Protein AF-A0A2P5VKG3-F1 (afdb_monomer)

Radius of gyration: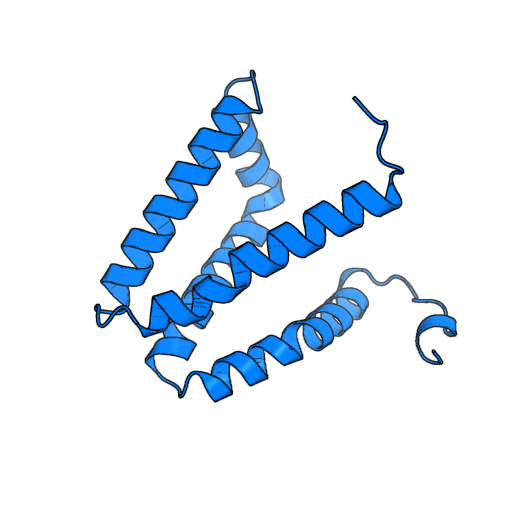 18.59 Å; Cα contacts (8 Å, |Δi|>4): 28; chains: 1; bounding box: 44×37×48 Å

pLDDT: mean 77.91, std 10.98, range [45.72, 91.19]

Mean predicted aligned error: 10.03 Å

Secondary structure (DSSP, 8-state):
-----HHHHHHHHHHHHHHHHTHHHHHHHH----HHHHHHHHHHHHHHHHHHHHHHH--S-HHHHHHHHHHHSHHHHHHHHHHHHHHHHHHHHS-HHHHHHHHHTHHHHHHHHHHHHH-----GGGS--

Sequence (129 aa):
MSQLNSHQRGLLMTIFGVLVLTPDALMLRLIEADLWTTLFWRSLFMTTSLFAINAWIEQRNPLYALRDLFKDGLFCALLFTGSNICFVISITHTMVANTLVILAAMPFMAAIMAIVLMRQNLPLRTWLT

Foldseek 3Di:
DDDDDPVRVVVVVVVVVVVVCVCVLVVLLVPPDDLVVCLVVVVVCVVVVVLVVCVVVPVDDSVVVVVVCVVPVPVVVVVVSVVSSVLSVCSVVHPSVVSVVVVVCVVVVVVVCCCVPVVPPPPPPVVPD

Solvent-accessible surface area (backbone atoms only — not comparable to full-atom values): 7583 Å² total; per-residue (Å²): 131,84,83,68,53,73,66,58,50,51,52,52,52,50,53,51,51,52,60,66,51,63,53,52,69,55,50,61,64,72,49,91,61,57,72,68,59,53,53,49,54,49,50,50,51,49,52,52,50,53,48,52,52,44,46,66,70,42,88,53,71,52,68,55,59,52,52,51,37,61,70,76,36,43,66,60,52,52,52,51,52,52,52,52,53,53,49,54,52,40,51,74,76,42,62,56,68,59,45,51,55,55,57,70,45,43,67,58,54,49,52,53,48,46,50,70,71,64,65,58,81,72,65,76,73,73,82,79,116

Structure (mmCIF, N/CA/C/O backbone):
data_AF-A0A2P5VKG3-F1
#
_entry.id   AF-A0A2P5VKG3-F1
#
loop_
_atom_site.group_PDB
_atom_site.id
_atom_site.type_symbol
_atom_site.label_atom_id
_atom_site.label_alt_id
_atom_site.label_comp_id
_atom_site.label_asym_id
_atom_site.label_entity_id
_atom_site.label_seq_id
_atom_site.pdbx_PDB_ins_code
_atom_site.Cartn_x
_atom_site.Cartn_y
_atom_site.Cartn_z
_atom_site.occupancy
_atom_site.B_iso_or_equiv
_atom_site.auth_seq_id
_atom_site.auth_comp_id
_atom_site.auth_asym_id
_atom_site.auth_atom_id
_atom_site.pdbx_PDB_model_num
ATOM 1 N N . MET A 1 1 ? -30.015 -18.856 5.430 1.00 45.72 1 MET A N 1
ATOM 2 C CA . MET A 1 1 ? -28.615 -18.428 5.215 1.00 45.72 1 MET A CA 1
ATOM 3 C C . MET A 1 1 ? -27.877 -18.618 6.530 1.00 45.72 1 MET A C 1
ATOM 5 O O . MET A 1 1 ? -28.220 -17.952 7.497 1.00 45.72 1 MET A O 1
ATOM 9 N N . SER A 1 2 ? -26.995 -19.617 6.613 1.00 47.88 2 SER A N 1
ATOM 10 C CA . SER A 1 2 ? -26.311 -20.019 7.851 1.00 47.88 2 SER A CA 1
ATOM 11 C C . SER A 1 2 ? -25.538 -18.846 8.453 1.00 47.88 2 SER A C 1
ATOM 13 O O . SER A 1 2 ? -24.679 -18.270 7.784 1.00 47.88 2 SER A O 1
ATOM 15 N N . GLN A 1 3 ? -25.845 -18.488 9.700 1.00 59.69 3 GLN A N 1
ATOM 16 C CA . GLN A 1 3 ? -25.111 -17.463 10.434 1.00 59.69 3 GLN A CA 1
ATOM 17 C C . GLN A 1 3 ? -23.682 -17.960 10.673 1.00 59.69 3 GLN A C 1
ATOM 19 O O . GLN A 1 3 ? -23.442 -18.791 11.543 1.00 59.69 3 GLN A O 1
ATOM 24 N N . LEU A 1 4 ? -22.741 -17.509 9.841 1.00 64.44 4 LEU A N 1
ATOM 25 C CA . LEU A 1 4 ? -21.324 -17.797 10.026 1.00 64.44 4 LEU A CA 1
ATOM 26 C C . LEU A 1 4 ? -20.875 -17.187 11.354 1.00 64.44 4 LEU A C 1
ATOM 28 O O . LEU A 1 4 ? -21.093 -15.999 11.601 1.00 64.44 4 LEU A O 1
ATOM 32 N N . ASN A 1 5 ? -20.233 -18.002 12.189 1.00 77.50 5 ASN A N 1
ATOM 33 C CA . ASN A 1 5 ? -19.632 -17.554 13.437 1.00 77.50 5 ASN A CA 1
ATOM 34 C C . ASN A 1 5 ? -18.600 -16.449 13.122 1.00 77.50 5 ASN A C 1
ATOM 36 O O . ASN A 1 5 ? -17.896 -16.537 12.111 1.00 77.50 5 ASN A O 1
ATOM 40 N N . SER A 1 6 ? -18.499 -15.402 13.947 1.00 79.50 6 SER A N 1
ATOM 41 C CA . SER A 1 6 ? -17.684 -14.204 13.660 1.00 79.50 6 SER A CA 1
ATOM 42 C C . SER A 1 6 ? -16.236 -14.542 13.277 1.00 79.50 6 SER A C 1
ATOM 44 O O . SER A 1 6 ? -15.658 -13.903 12.399 1.00 79.50 6 SER A O 1
ATOM 46 N N . HIS A 1 7 ? -15.684 -15.604 13.876 1.00 82.38 7 HIS A N 1
ATOM 47 C CA . HIS A 1 7 ? -14.354 -16.129 13.569 1.00 82.38 7 HIS A CA 1
ATOM 48 C C . HIS A 1 7 ? -14.240 -16.712 12.149 1.00 82.38 7 HIS A C 1
ATOM 50 O O . HIS A 1 7 ? -13.294 -16.406 11.430 1.00 82.38 7 HIS A O 1
ATOM 56 N N . GLN A 1 8 ? -15.227 -17.498 11.707 1.00 86.12 8 GLN A N 1
ATOM 57 C CA . GLN A 1 8 ? -15.244 -18.085 10.362 1.00 86.12 8 GLN A CA 1
ATOM 58 C C . GLN A 1 8 ? -15.391 -17.011 9.286 1.00 86.12 8 GLN A C 1
ATOM 60 O O . GLN A 1 8 ? -14.742 -17.094 8.248 1.00 86.12 8 GLN A O 1
ATOM 65 N N . ARG A 1 9 ? -16.206 -15.979 9.542 1.00 84.75 9 ARG A N 1
ATOM 66 C CA . ARG A 1 9 ? -16.368 -14.854 8.612 1.00 84.75 9 ARG A CA 1
ATOM 67 C C . ARG A 1 9 ? -15.074 -14.051 8.474 1.00 84.75 9 ARG A C 1
ATOM 69 O O . ARG A 1 9 ? -14.696 -13.722 7.354 1.00 84.75 9 ARG A O 1
ATOM 76 N N . GLY A 1 10 ? -14.387 -13.790 9.589 1.00 86.88 10 GLY A N 1
ATOM 77 C CA . GLY A 1 10 ? -13.071 -13.148 9.581 1.00 86.88 10 GLY A CA 1
ATOM 78 C C . GLY A 1 10 ? -12.037 -13.966 8.808 1.00 86.88 10 GLY A C 1
ATOM 79 O O . GLY A 1 10 ? -11.389 -13.435 7.912 1.00 86.88 10 GLY A O 1
ATOM 80 N N . LEU A 1 11 ? -11.959 -15.274 9.077 1.00 90.25 11 LEU A N 1
ATOM 81 C CA . LEU A 1 11 ? -11.048 -16.182 8.377 1.00 90.25 11 LEU A CA 1
ATOM 82 C C . LEU A 1 11 ? -11.293 -16.185 6.861 1.00 90.25 11 LEU A C 1
ATOM 84 O O . LEU A 1 11 ? -10.343 -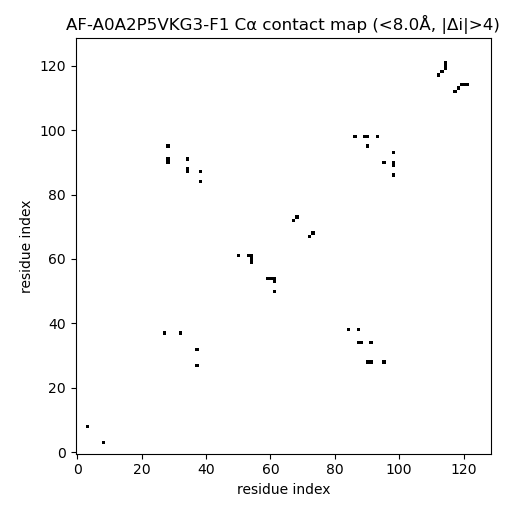16.096 6.084 1.00 90.25 11 LEU A O 1
ATOM 88 N N . LEU A 1 12 ? -12.559 -16.235 6.435 1.00 90.62 12 LEU A N 1
ATOM 89 C CA . LEU A 1 12 ? -12.918 -16.212 5.016 1.00 90.62 12 LEU A CA 1
ATOM 90 C C . LEU A 1 12 ? -12.494 -14.903 4.339 1.00 90.62 12 LEU A C 1
ATOM 92 O O . LEU A 1 12 ? -11.943 -14.934 3.241 1.00 90.62 12 LEU A O 1
ATOM 96 N N . MET A 1 13 ? -12.718 -13.765 5.004 1.00 87.62 13 MET A N 1
ATOM 97 C CA . MET A 1 13 ? -12.312 -12.448 4.503 1.00 87.62 13 MET A CA 1
ATOM 98 C C . MET A 1 13 ? -10.790 -12.348 4.355 1.00 87.62 13 MET A C 1
ATOM 100 O O . MET A 1 13 ? -10.312 -11.849 3.338 1.00 87.62 13 MET A O 1
ATOM 104 N N . THR A 1 14 ? -10.025 -12.857 5.325 1.00 89.38 14 THR A N 1
ATOM 105 C CA . THR A 1 14 ? -8.557 -12.850 5.264 1.00 89.38 14 THR A CA 1
ATOM 106 C C . THR A 1 14 ? -8.030 -13.752 4.154 1.00 89.38 14 THR A C 1
ATOM 108 O O . THR A 1 14 ? -7.205 -13.300 3.363 1.00 89.38 14 THR A O 1
ATOM 111 N N . ILE A 1 15 ? -8.515 -14.995 4.050 1.00 90.69 15 ILE A N 1
ATOM 112 C CA . ILE A 1 15 ? -8.083 -15.928 2.996 1.00 90.69 15 ILE A CA 1
ATOM 113 C C . ILE A 1 15 ? -8.376 -15.335 1.619 1.00 90.69 15 ILE A C 1
ATOM 115 O O . ILE A 1 15 ? -7.500 -15.318 0.757 1.00 90.69 15 ILE A O 1
ATOM 119 N N . PHE A 1 16 ? -9.586 -14.810 1.424 1.00 91.19 16 PHE A N 1
ATOM 120 C CA . PHE A 1 16 ? -9.970 -14.196 0.161 1.00 91.19 16 PHE A CA 1
ATOM 121 C C . PHE A 1 16 ? -9.099 -12.975 -0.163 1.00 91.19 16 PHE A C 1
ATOM 123 O O . PHE A 1 16 ? -8.590 -12.865 -1.275 1.00 91.19 16 PHE A O 1
ATOM 130 N N . GLY A 1 17 ? -8.859 -12.097 0.816 1.00 87.50 17 GLY A N 1
ATOM 131 C CA . GLY A 1 17 ? -7.993 -10.930 0.645 1.00 87.50 17 GLY A CA 1
ATOM 132 C C . GLY A 1 17 ? -6.560 -11.301 0.253 1.00 87.50 17 GLY A C 1
ATOM 133 O O . GLY A 1 17 ? -6.029 -10.754 -0.710 1.00 87.50 17 GLY A O 1
ATOM 134 N N . VAL A 1 18 ? -5.950 -12.271 0.940 1.00 87.50 18 VAL A N 1
ATOM 135 C CA . VAL A 1 18 ? -4.584 -12.740 0.635 1.00 87.50 18 VAL A CA 1
ATOM 136 C C . VAL A 1 18 ? -4.509 -13.373 -0.756 1.00 87.50 18 VAL A C 1
ATOM 138 O O . VAL A 1 18 ? -3.557 -13.129 -1.499 1.00 87.50 18 VAL A O 1
ATOM 141 N N . LEU A 1 19 ? -5.525 -14.144 -1.143 1.00 88.19 19 LEU A N 1
ATOM 142 C CA . LEU A 1 19 ? -5.574 -14.793 -2.451 1.00 88.19 19 LEU A CA 1
ATOM 143 C C . LEU A 1 19 ? -5.684 -13.772 -3.594 1.00 88.19 19 LEU A C 1
ATOM 145 O O . LEU A 1 19 ? -5.031 -13.938 -4.620 1.00 88.19 19 LEU A O 1
ATOM 149 N N . VAL A 1 20 ? -6.442 -12.689 -3.393 1.00 86.88 20 VAL A N 1
ATOM 150 C CA . VAL A 1 20 ? -6.550 -11.574 -4.351 1.00 86.88 20 VAL A CA 1
ATOM 151 C C . VAL A 1 20 ? -5.267 -10.739 -4.415 1.00 86.88 20 VAL A C 1
ATOM 153 O O . VAL A 1 20 ? -4.920 -10.252 -5.488 1.00 86.88 20 VAL A O 1
ATOM 156 N N . LEU A 1 21 ? -4.548 -10.585 -3.299 1.00 82.81 21 LEU A N 1
ATOM 157 C CA . LEU A 1 21 ? -3.280 -9.847 -3.262 1.00 82.81 21 LEU A CA 1
ATOM 158 C C . LEU A 1 21 ? -2.126 -10.621 -3.907 1.00 82.81 21 LEU A C 1
ATOM 160 O O . LEU A 1 21 ? -1.314 -10.025 -4.592 1.00 82.81 21 LEU A O 1
ATOM 164 N N . THR A 1 22 ? -2.067 -11.944 -3.753 1.00 84.00 22 THR A N 1
ATOM 165 C CA . THR A 1 22 ? -0.967 -12.789 -4.265 1.00 84.00 22 THR A CA 1
ATOM 166 C C . THR A 1 22 ? -0.547 -12.517 -5.726 1.00 84.00 22 THR A C 1
ATOM 168 O O . THR A 1 22 ? 0.656 -12.436 -5.987 1.00 84.00 22 THR A O 1
ATOM 171 N N . PRO A 1 23 ? -1.464 -12.375 -6.705 1.00 82.50 23 PRO A N 1
ATOM 172 C CA . PRO A 1 23 ? -1.071 -12.103 -8.085 1.00 82.50 23 PRO A CA 1
ATOM 173 C C . PRO A 1 23 ? -0.547 -10.680 -8.327 1.00 82.50 23 PRO A C 1
ATOM 175 O O . PRO A 1 23 ? -0.008 -10.440 -9.405 1.00 82.50 23 PRO A O 1
ATOM 178 N N . ASP A 1 24 ? -0.676 -9.732 -7.394 1.00 79.88 24 ASP A N 1
ATOM 179 C CA . ASP A 1 24 ? -0.417 -8.311 -7.660 1.00 79.88 24 ASP A CA 1
ATOM 180 C C . ASP A 1 24 ? 1.039 -8.039 -8.082 1.00 79.88 24 ASP A C 1
ATOM 182 O O . ASP A 1 24 ? 1.286 -7.461 -9.145 1.00 79.88 24 ASP A O 1
ATOM 186 N N . ALA A 1 25 ? 2.004 -8.524 -7.297 1.00 72.12 25 ALA A N 1
ATOM 187 C CA . ALA A 1 25 ? 3.426 -8.365 -7.576 1.00 72.12 25 ALA A CA 1
ATOM 188 C C . ALA A 1 25 ? 3.860 -9.189 -8.799 1.00 72.12 25 ALA A C 1
ATOM 190 O O . ALA A 1 25 ? 4.741 -8.777 -9.555 1.00 72.12 25 ALA A O 1
ATOM 191 N N . LEU A 1 26 ? 3.219 -10.343 -9.020 1.00 76.50 26 LEU A N 1
ATOM 192 C CA . LEU A 1 26 ? 3.485 -11.198 -10.175 1.00 76.50 26 LEU A CA 1
ATOM 193 C C . LEU A 1 26 ? 3.031 -10.529 -11.481 1.00 76.50 26 LEU A C 1
ATOM 195 O O . LEU A 1 26 ? 3.787 -10.520 -12.452 1.00 76.50 26 LEU A O 1
ATOM 199 N N . MET A 1 27 ? 1.830 -9.940 -11.505 1.00 75.62 27 MET A N 1
ATOM 200 C CA . MET A 1 27 ? 1.302 -9.244 -12.684 1.00 75.62 27 MET A CA 1
ATOM 201 C C . MET A 1 27 ? 2.132 -8.012 -13.038 1.00 75.62 27 MET A C 1
ATOM 203 O O . MET A 1 27 ? 2.414 -7.798 -14.213 1.00 75.62 27 MET A O 1
ATOM 207 N N . LEU A 1 28 ? 2.572 -7.240 -12.038 1.00 71.56 28 LEU A N 1
ATOM 208 C CA . LEU A 1 28 ? 3.444 -6.082 -12.262 1.00 71.56 28 LEU A CA 1
ATOM 209 C C . LEU A 1 28 ? 4.767 -6.453 -12.934 1.00 71.56 28 LEU A C 1
ATOM 211 O O . LEU A 1 28 ? 5.300 -5.659 -13.697 1.00 71.56 28 LEU A O 1
ATOM 215 N N . ARG A 1 29 ? 5.281 -7.657 -12.675 1.00 69.38 29 ARG A N 1
ATOM 216 C CA . ARG A 1 29 ? 6.484 -8.163 -13.339 1.00 69.38 29 ARG A CA 1
ATOM 217 C C . ARG A 1 29 ? 6.207 -8.649 -14.760 1.00 69.38 29 ARG A C 1
ATOM 219 O O . ARG A 1 29 ? 7.054 -8.497 -15.629 1.00 69.38 29 ARG A O 1
ATOM 226 N N . LEU A 1 30 ? 5.068 -9.308 -14.970 1.00 73.69 30 LEU A N 1
ATOM 227 C CA . LEU A 1 30 ? 4.720 -9.882 -16.271 1.00 73.69 30 LEU A CA 1
ATOM 228 C C . LEU A 1 30 ? 4.393 -8.796 -17.306 1.00 73.69 30 LEU A C 1
ATOM 230 O O . LEU A 1 30 ? 4.498 -9.024 -18.508 1.00 73.69 30 LEU A O 1
ATOM 234 N N . ILE A 1 31 ? 4.002 -7.615 -16.832 1.00 75.69 31 ILE A N 1
ATOM 235 C CA . ILE A 1 31 ? 3.855 -6.418 -17.647 1.00 75.69 31 ILE A CA 1
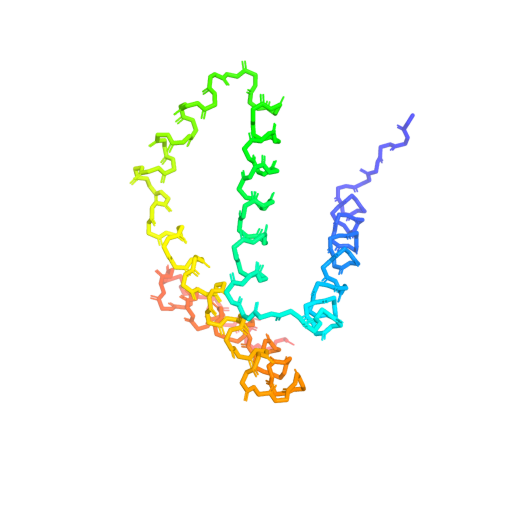ATOM 236 C C . ILE A 1 31 ? 5.254 -5.877 -17.976 1.00 75.69 31 ILE A C 1
ATOM 238 O O . ILE A 1 31 ? 5.890 -5.208 -17.169 1.00 75.69 31 ILE A O 1
ATOM 242 N N . GLU A 1 32 ? 5.716 -6.131 -19.199 1.00 63.88 32 GLU A N 1
ATOM 243 C CA . GLU A 1 32 ? 6.906 -5.496 -19.791 1.00 63.88 32 GLU A CA 1
ATOM 244 C C . GLU A 1 32 ? 6.608 -4.048 -20.242 1.00 63.88 32 GLU A C 1
ATOM 246 O O . GLU A 1 32 ? 6.956 -3.637 -21.348 1.00 63.88 32 GLU A O 1
ATOM 251 N N . ALA A 1 33 ? 5.899 -3.269 -19.421 1.00 66.44 33 ALA A N 1
ATOM 252 C CA . ALA A 1 33 ? 5.575 -1.873 -19.716 1.00 66.44 33 ALA A CA 1
ATOM 253 C C . ALA A 1 33 ? 6.453 -0.913 -18.909 1.00 66.44 33 ALA A C 1
ATOM 255 O O . ALA A 1 33 ? 6.918 -1.230 -17.813 1.00 66.44 33 ALA A O 1
ATOM 256 N N . ASP A 1 34 ? 6.652 0.286 -19.454 1.00 73.81 34 ASP A N 1
ATOM 257 C CA . ASP A 1 34 ? 7.464 1.325 -18.830 1.00 73.81 34 ASP A CA 1
ATOM 258 C C . ASP A 1 34 ? 6.944 1.692 -17.428 1.00 73.81 34 ASP A C 1
ATOM 260 O O . ASP A 1 34 ? 5.729 1.777 -17.202 1.00 73.81 34 ASP A O 1
ATOM 264 N N . LEU A 1 35 ? 7.870 1.945 -16.497 1.00 71.31 35 LEU A N 1
ATOM 265 C CA . LEU A 1 35 ? 7.607 2.222 -15.078 1.00 71.31 35 LEU A CA 1
ATOM 266 C C . LEU A 1 35 ? 6.478 3.247 -14.897 1.00 71.31 35 LEU A C 1
ATOM 268 O O . LEU A 1 35 ? 5.534 3.032 -14.130 1.00 71.31 35 LEU A O 1
ATOM 272 N N . TRP A 1 36 ? 6.565 4.352 -15.635 1.00 74.81 36 TRP A N 1
ATOM 273 C CA . TRP A 1 36 ? 5.629 5.466 -15.536 1.00 74.81 36 TRP A CA 1
ATOM 274 C C . TRP A 1 36 ? 4.240 5.108 -16.054 1.00 74.81 36 TRP A C 1
ATOM 276 O O . TRP A 1 36 ? 3.239 5.521 -15.467 1.00 74.81 36 TRP A O 1
ATOM 286 N N . THR A 1 37 ? 4.164 4.294 -17.110 1.00 80.75 37 THR A N 1
ATOM 287 C CA . THR A 1 37 ? 2.886 3.850 -17.681 1.00 80.75 37 THR A CA 1
ATOM 288 C C . THR A 1 37 ? 2.147 2.912 -16.732 1.00 80.75 37 THR A C 1
ATOM 290 O O . THR A 1 37 ? 0.956 3.104 -16.479 1.00 80.75 37 THR A O 1
ATOM 293 N N . THR A 1 38 ? 2.860 1.966 -16.120 1.00 79.94 38 THR A N 1
ATOM 294 C CA . THR A 1 38 ? 2.299 1.043 -15.128 1.00 79.94 38 THR A CA 1
ATOM 295 C C . THR A 1 38 ? 1.800 1.793 -13.895 1.00 79.94 38 THR A C 1
ATOM 297 O O . THR A 1 38 ? 0.695 1.537 -13.414 1.00 79.94 38 THR A O 1
ATOM 300 N N . LEU A 1 39 ? 2.577 2.762 -13.406 1.00 82.25 39 LEU A N 1
ATOM 301 C CA . LEU A 1 39 ? 2.227 3.547 -12.223 1.00 82.25 39 LEU A CA 1
ATOM 302 C C . LEU A 1 39 ? 1.024 4.466 -12.474 1.00 82.25 39 LEU A C 1
ATOM 304 O O . LEU A 1 39 ? 0.136 4.555 -11.621 1.00 82.25 39 LEU A O 1
ATOM 308 N N . PHE A 1 40 ? 0.955 5.088 -13.656 1.00 85.00 40 PHE A N 1
ATOM 309 C CA . PHE A 1 40 ? -0.179 5.909 -14.078 1.00 85.00 40 PHE A CA 1
ATOM 310 C C . PHE A 1 40 ? -1.472 5.093 -14.143 1.00 85.00 40 PHE A C 1
ATOM 312 O O . PHE A 1 40 ? -2.446 5.432 -13.469 1.00 85.00 40 PHE A O 1
ATOM 319 N N . TRP A 1 41 ? -1.472 3.984 -14.889 1.00 85.12 41 TRP A N 1
ATOM 320 C CA . TRP A 1 41 ? -2.661 3.144 -15.044 1.00 85.12 41 TRP A CA 1
ATOM 321 C C . TRP A 1 41 ? -3.095 2.512 -13.724 1.00 85.12 41 TRP A C 1
ATOM 323 O O . TRP A 1 41 ? -4.283 2.524 -13.401 1.00 85.12 41 TRP A O 1
ATOM 333 N N . ARG A 1 42 ? -2.150 2.023 -12.916 1.00 82.50 42 ARG A N 1
ATOM 334 C CA . ARG A 1 42 ? -2.455 1.432 -11.607 1.00 82.50 42 ARG A CA 1
ATOM 335 C C . ARG A 1 42 ? -3.080 2.455 -10.662 1.00 82.50 42 ARG A C 1
ATOM 337 O O . ARG A 1 42 ? -4.097 2.153 -10.043 1.00 82.50 42 ARG A O 1
ATOM 344 N N . SER A 1 43 ? -2.513 3.658 -10.581 1.00 85.50 43 SER A N 1
ATOM 345 C CA . SER A 1 43 ? -3.048 4.729 -9.731 1.00 85.50 43 SER A CA 1
ATOM 346 C C . SER A 1 43 ? -4.422 5.184 -10.219 1.00 85.50 43 SER A C 1
ATOM 348 O O . SER A 1 43 ? -5.337 5.331 -9.415 1.00 85.50 43 SER A O 1
ATOM 350 N N . LEU A 1 44 ? -4.609 5.313 -11.536 1.00 89.00 44 LEU A N 1
ATOM 351 C CA . LEU A 1 44 ? -5.891 5.688 -12.126 1.00 89.00 44 LEU A CA 1
ATOM 352 C C . LEU A 1 44 ? -6.984 4.656 -11.814 1.00 89.00 44 LEU A C 1
ATOM 354 O O . LEU A 1 44 ? -8.057 5.028 -11.333 1.00 89.00 44 LEU A O 1
ATOM 358 N N . PHE A 1 45 ? -6.720 3.364 -12.031 1.00 89.31 45 PHE A N 1
ATOM 359 C CA . PHE A 1 45 ? -7.682 2.303 -11.718 1.00 89.31 45 PHE A CA 1
ATOM 360 C C . PHE A 1 45 ? -7.954 2.192 -10.220 1.00 89.31 45 PHE A C 1
ATOM 362 O O . PHE A 1 45 ? -9.103 1.997 -9.822 1.00 89.31 45 PHE A O 1
ATOM 369 N N . MET A 1 46 ? -6.931 2.354 -9.380 1.00 87.38 46 MET A N 1
ATOM 370 C CA . MET A 1 46 ? -7.091 2.299 -7.931 1.00 87.38 46 MET A CA 1
ATOM 371 C C . MET A 1 46 ? -7.953 3.458 -7.428 1.00 87.38 46 MET A C 1
ATOM 373 O O . MET A 1 46 ? -8.925 3.215 -6.718 1.00 87.38 46 MET A O 1
ATOM 377 N N . THR A 1 47 ? -7.666 4.697 -7.842 1.00 87.56 47 THR A N 1
ATOM 378 C CA . THR A 1 47 ? -8.443 5.880 -7.443 1.00 87.56 47 THR A CA 1
ATOM 379 C C . THR A 1 47 ? -9.876 5.820 -7.960 1.00 87.56 47 THR A C 1
ATOM 381 O O . THR A 1 47 ? -10.803 6.068 -7.193 1.00 87.56 47 THR A O 1
ATOM 384 N N . THR A 1 48 ? -10.084 5.456 -9.228 1.00 90.00 48 THR A N 1
ATOM 385 C CA . THR A 1 48 ? -11.436 5.359 -9.809 1.00 90.00 48 THR A CA 1
ATOM 386 C C . THR A 1 48 ? -12.263 4.258 -9.152 1.00 90.00 48 THR A C 1
ATOM 388 O O . THR A 1 48 ? -13.416 4.500 -8.801 1.00 90.00 48 THR A O 1
ATOM 391 N N . SER A 1 49 ? -11.673 3.085 -8.905 1.00 89.06 49 SER A N 1
ATOM 392 C CA . SER A 1 49 ? -12.357 1.974 -8.233 1.00 89.06 49 SER A CA 1
ATOM 393 C C . SER A 1 49 ? -12.690 2.313 -6.783 1.00 89.06 49 SER A C 1
ATOM 395 O O . SER A 1 49 ? -13.826 2.110 -6.361 1.00 89.06 49 SER A O 1
ATOM 397 N N . LEU A 1 50 ? -11.741 2.878 -6.023 1.00 86.62 50 LEU A N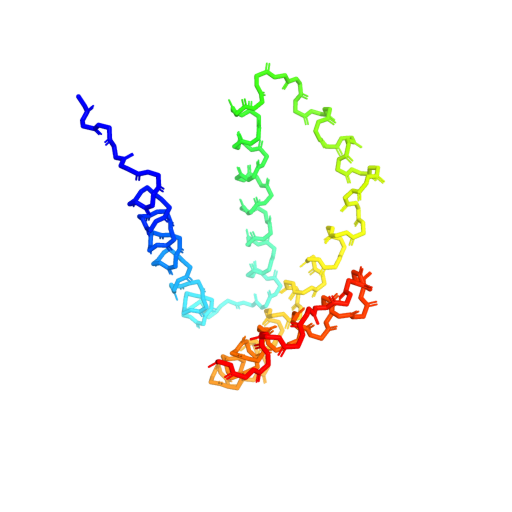 1
ATOM 398 C CA . LEU A 1 50 ? -12.010 3.301 -4.645 1.00 86.62 50 LEU A CA 1
ATOM 399 C C . LEU A 1 50 ? -13.099 4.371 -4.599 1.00 86.62 50 LEU A C 1
ATOM 401 O O . LEU A 1 50 ? -13.970 4.308 -3.736 1.00 86.62 50 LEU A O 1
ATOM 405 N N . PHE A 1 51 ? -13.059 5.344 -5.511 1.00 87.06 51 PHE A N 1
ATOM 406 C CA . PHE A 1 51 ? -14.053 6.410 -5.571 1.00 87.06 51 PHE A CA 1
ATOM 407 C C . PHE A 1 51 ? -15.443 5.865 -5.914 1.00 87.06 51 PHE A C 1
ATOM 409 O O . PHE A 1 51 ? -16.410 6.207 -5.238 1.00 87.06 51 PHE A O 1
ATOM 416 N N . ALA A 1 52 ? -15.544 4.968 -6.900 1.00 88.25 52 ALA A N 1
ATOM 417 C CA . ALA A 1 52 ? -16.802 4.326 -7.273 1.00 88.25 52 ALA A CA 1
ATOM 418 C C . ALA A 1 52 ? -17.377 3.476 -6.128 1.00 88.25 52 ALA A C 1
ATOM 420 O O . ALA A 1 52 ? -18.569 3.558 -5.841 1.00 88.25 52 ALA A O 1
ATOM 421 N N . ILE A 1 53 ? -16.532 2.701 -5.439 1.00 87.38 53 ILE A N 1
ATOM 422 C CA . ILE A 1 53 ? -16.944 1.882 -4.292 1.00 87.38 53 ILE A CA 1
ATOM 423 C C . ILE A 1 53 ? -17.394 2.765 -3.124 1.00 87.38 53 ILE A C 1
ATOM 425 O O . ILE A 1 53 ? -18.441 2.495 -2.541 1.00 87.38 53 ILE A O 1
ATOM 429 N N . ASN A 1 54 ? -16.659 3.835 -2.802 1.00 84.38 54 ASN A N 1
ATOM 430 C CA . ASN A 1 54 ? -17.073 4.773 -1.753 1.00 84.38 54 ASN A CA 1
ATOM 431 C C . ASN A 1 54 ? -18.403 5.443 -2.107 1.00 84.38 54 ASN A C 1
ATOM 433 O O . ASN A 1 54 ? -19.306 5.443 -1.282 1.00 84.38 54 ASN A O 1
ATOM 437 N N . ALA A 1 55 ? -18.572 5.913 -3.346 1.00 84.69 55 ALA A N 1
ATOM 438 C CA . ALA A 1 55 ? -19.831 6.497 -3.807 1.00 84.69 55 ALA A CA 1
ATOM 439 C C . ALA A 1 55 ? -21.010 5.507 -3.782 1.00 84.69 55 ALA A C 1
ATOM 441 O O . ALA A 1 55 ? -22.161 5.922 -3.670 1.00 84.69 55 ALA A O 1
ATOM 442 N N . TRP A 1 56 ? -20.740 4.205 -3.897 1.00 84.69 56 TRP A N 1
ATOM 443 C CA . TRP A 1 56 ? -21.766 3.168 -3.815 1.00 84.69 56 TRP A CA 1
ATOM 444 C C . TRP A 1 56 ? -22.125 2.791 -2.368 1.00 84.69 56 TRP A C 1
ATOM 446 O O . TRP A 1 56 ? -23.296 2.555 -2.069 1.00 84.69 56 TRP A O 1
ATOM 456 N N . ILE A 1 57 ? -21.137 2.736 -1.465 1.00 83.00 57 ILE A N 1
ATOM 457 C CA . ILE A 1 57 ? -21.327 2.363 -0.052 1.00 83.00 57 ILE A CA 1
ATOM 458 C C . ILE A 1 57 ? -21.877 3.539 0.755 1.00 83.00 57 ILE A C 1
ATOM 460 O O . ILE A 1 57 ? -22.876 3.401 1.468 1.00 83.00 57 ILE A O 1
ATOM 464 N N . GLU A 1 58 ? -21.236 4.701 0.660 1.00 77.06 58 GLU A N 1
ATO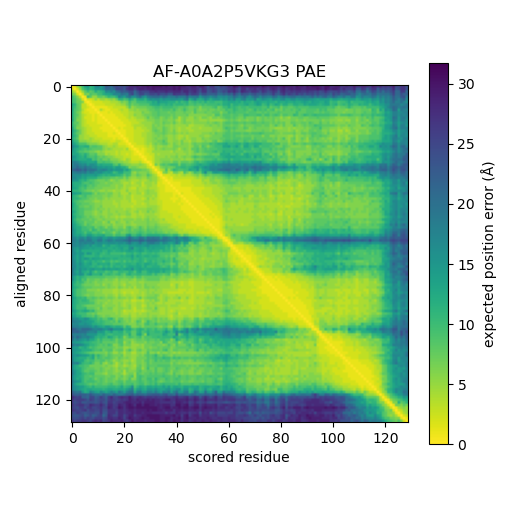M 465 C CA . GLU A 1 58 ? -21.749 5.922 1.254 1.00 77.06 58 GLU A CA 1
ATOM 466 C C . GLU A 1 58 ? -22.865 6.431 0.353 1.00 77.06 58 GLU A C 1
ATOM 468 O O . GLU A 1 58 ? -22.655 7.181 -0.585 1.00 77.06 58 GLU A O 1
ATOM 473 N N . GLN A 1 59 ? -24.106 6.081 0.688 1.00 67.56 59 GLN A N 1
ATOM 474 C CA . GLN A 1 59 ? -25.316 6.682 0.101 1.00 67.56 59 GLN A CA 1
ATOM 475 C C . GLN A 1 59 ? -25.418 8.207 0.360 1.00 67.56 59 GLN A C 1
ATOM 477 O O . GLN A 1 59 ? -26.420 8.846 0.038 1.00 67.56 59 GLN A O 1
ATOM 482 N N . ARG A 1 60 ? -24.398 8.797 0.996 1.00 64.38 60 ARG A N 1
ATOM 483 C CA . ARG A 1 60 ? -24.192 10.226 1.219 1.00 64.38 60 ARG A CA 1
ATOM 484 C C . ARG A 1 60 ? -23.225 10.775 0.174 1.00 64.38 60 ARG A C 1
ATOM 486 O O . ARG A 1 60 ? -22.480 10.046 -0.456 1.00 64.38 60 ARG A O 1
ATOM 493 N N . ASN A 1 61 ? -23.234 12.092 0.002 1.00 74.62 61 ASN A N 1
ATOM 494 C CA . ASN A 1 61 ? -22.438 12.763 -1.019 1.00 74.62 61 ASN A CA 1
ATOM 495 C C . ASN A 1 61 ? -20.936 12.385 -0.890 1.00 74.62 61 ASN A C 1
ATOM 497 O O . ASN A 1 61 ? -20.325 12.761 0.115 1.00 74.62 61 ASN A O 1
ATOM 501 N N . PRO A 1 62 ? -20.324 11.689 -1.873 1.00 73.06 62 PRO A N 1
ATOM 502 C CA . PRO A 1 62 ? -18.954 11.149 -1.780 1.00 73.06 62 PRO A CA 1
ATOM 503 C C . PRO A 1 62 ? -17.882 12.235 -1.604 1.00 73.06 62 PRO A C 1
ATOM 505 O O . PRO A 1 62 ? -16.769 11.988 -1.144 1.00 73.06 62 PRO A O 1
ATOM 508 N N . LEU A 1 63 ? -18.237 13.482 -1.918 1.00 77.25 63 LEU A N 1
ATOM 509 C CA . LEU A 1 63 ? -17.416 14.664 -1.673 1.00 77.25 63 LEU A CA 1
ATOM 510 C C . LEU A 1 63 ? -17.153 14.911 -0.179 1.00 77.25 63 LEU A C 1
ATOM 512 O O . LEU A 1 63 ? -16.140 15.515 0.172 1.00 77.25 63 LEU A O 1
ATOM 516 N N . TYR A 1 64 ? -18.046 14.462 0.705 1.00 76.75 64 TYR A N 1
ATOM 517 C CA . TYR A 1 64 ? -17.874 14.635 2.146 1.00 76.75 64 TYR A CA 1
ATOM 518 C C . TYR A 1 64 ? -16.782 13.709 2.695 1.00 76.75 64 TYR A C 1
ATOM 520 O O . TYR A 1 64 ? -15.914 14.164 3.435 1.00 76.75 64 TYR A O 1
ATOM 528 N N . ALA A 1 65 ? -16.752 12.455 2.242 1.00 74.50 65 ALA A N 1
ATOM 529 C CA . ALA A 1 65 ? -15.711 11.494 2.599 1.00 74.50 65 ALA A CA 1
ATOM 530 C C . ALA A 1 65 ? -14.328 11.920 2.093 1.00 74.50 65 ALA A C 1
ATOM 532 O O . ALA A 1 65 ? -13.343 11.842 2.824 1.00 74.50 65 ALA A O 1
ATOM 533 N N . LEU A 1 66 ? -14.262 12.477 0.878 1.00 78.25 66 LEU A N 1
ATOM 534 C CA . LEU A 1 66 ? -13.056 13.142 0.377 1.00 78.25 66 LEU A CA 1
ATOM 535 C C . LEU A 1 66 ? -12.610 14.271 1.309 1.00 78.25 66 LEU A C 1
ATOM 537 O O . LEU A 1 66 ? -11.437 14.356 1.658 1.00 78.25 66 LEU A O 1
ATOM 541 N N . ARG A 1 67 ? -13.534 15.135 1.738 1.00 79.75 67 ARG A N 1
ATOM 542 C CA . ARG A 1 67 ? -13.202 16.269 2.606 1.00 79.75 67 ARG A CA 1
ATOM 543 C C . ARG A 1 67 ? -12.651 15.825 3.960 1.00 79.75 67 ARG A C 1
ATOM 545 O O . ARG A 1 67 ? -11.716 16.453 4.450 1.00 79.75 67 ARG A O 1
ATOM 552 N N . ASP A 1 68 ? -13.209 14.778 4.554 1.00 77.62 68 ASP A N 1
ATOM 553 C CA . ASP A 1 68 ? -12.719 14.255 5.831 1.00 77.62 68 ASP A CA 1
ATOM 554 C C . ASP A 1 68 ? -11.383 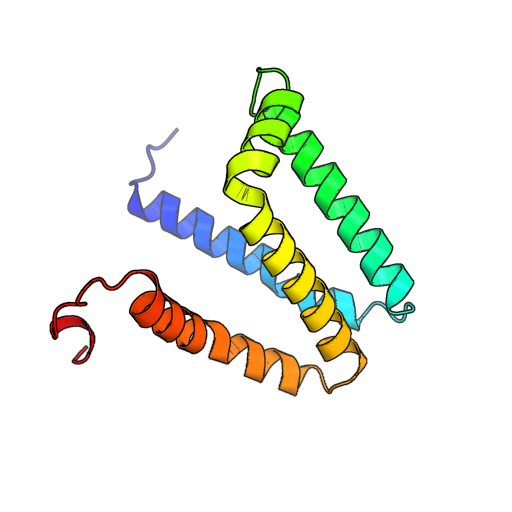13.513 5.662 1.00 77.62 68 ASP A C 1
ATOM 556 O O . ASP A 1 68 ? -10.475 13.696 6.475 1.00 77.62 68 ASP A O 1
ATOM 560 N N . LEU A 1 69 ? -11.180 12.818 4.534 1.00 78.81 69 LEU A N 1
ATOM 561 C CA . LEU A 1 69 ? -9.871 12.277 4.159 1.00 78.81 69 LEU A CA 1
ATOM 562 C C . LEU A 1 69 ? -8.809 13.383 4.033 1.00 78.81 69 LEU A C 1
ATOM 564 O O . LEU A 1 69 ? -7.685 13.197 4.487 1.00 78.81 69 LEU A O 1
ATOM 568 N N . PHE A 1 70 ? -9.143 14.546 3.466 1.00 79.06 70 PHE A N 1
ATOM 569 C CA . PHE A 1 70 ? -8.207 15.674 3.367 1.00 79.06 70 PHE A CA 1
ATOM 570 C C . PHE A 1 70 ? -7.878 16.329 4.716 1.00 79.06 70 PHE A C 1
ATOM 572 O O . PHE A 1 70 ? -6.803 16.912 4.844 1.00 79.06 70 PHE A O 1
ATOM 579 N N . LYS A 1 71 ? -8.770 16.256 5.709 1.00 78.62 71 LYS A N 1
ATOM 5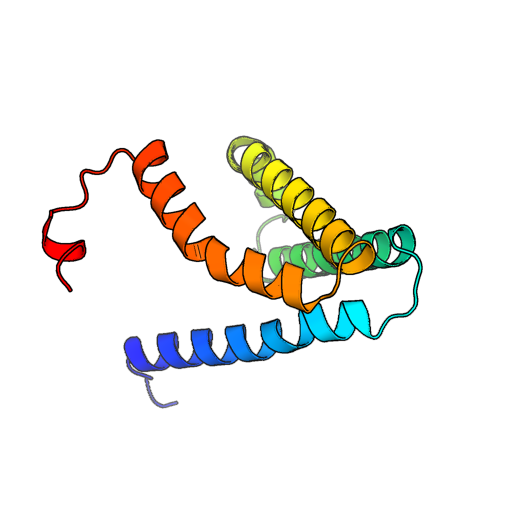80 C CA . LYS A 1 71 ? -8.528 16.835 7.041 1.00 78.62 71 LYS A CA 1
ATOM 581 C C . LYS A 1 71 ? -7.614 15.957 7.888 1.00 78.62 71 LYS A C 1
ATOM 583 O O . LYS A 1 71 ? -6.598 16.444 8.373 1.00 78.62 71 LYS A O 1
ATOM 588 N N . ASP A 1 72 ? -7.958 14.677 8.016 1.00 79.62 72 ASP A N 1
ATOM 589 C CA . ASP A 1 72 ? -7.310 13.782 8.985 1.00 79.62 72 ASP A CA 1
ATOM 590 C C . ASP A 1 72 ? -6.456 12.700 8.308 1.00 79.62 72 ASP A C 1
ATOM 592 O O . ASP A 1 72 ? -5.507 12.175 8.889 1.00 79.62 72 ASP A O 1
ATOM 596 N N . GLY A 1 73 ? -6.763 12.367 7.053 1.00 81.25 73 GLY A N 1
ATOM 597 C CA . GLY A 1 73 ? -6.132 11.276 6.310 1.00 81.25 73 GLY A CA 1
ATOM 598 C C . GLY A 1 73 ? -5.046 11.697 5.318 1.00 81.25 73 GLY A C 1
ATOM 599 O O . GLY A 1 73 ? -4.407 10.822 4.732 1.00 81.25 73 GLY A O 1
ATOM 600 N N . LEU A 1 74 ? -4.798 12.998 5.126 1.00 85.50 74 LEU A N 1
ATOM 601 C CA . LEU A 1 74 ? -3.865 13.489 4.103 1.00 85.50 74 LEU A CA 1
ATOM 602 C C . LEU A 1 74 ? -2.438 12.976 4.329 1.00 85.50 74 LEU A C 1
ATOM 604 O O . LEU A 1 74 ? -1.768 12.569 3.381 1.00 85.50 74 LEU A O 1
ATOM 608 N N . PHE A 1 75 ? -1.987 12.941 5.585 1.00 84.62 75 PHE A N 1
ATOM 609 C CA . PHE A 1 75 ? -0.667 12.414 5.927 1.00 84.62 75 PHE A CA 1
ATOM 610 C C . PHE A 1 75 ? -0.547 10.926 5.564 1.00 84.62 75 PHE A C 1
ATOM 612 O O . PHE A 1 75 ? 0.394 10.528 4.881 1.00 84.62 75 PHE A O 1
ATOM 619 N N . CYS A 1 76 ? -1.544 10.115 5.927 1.00 86.31 76 CYS A N 1
ATOM 620 C CA . CYS A 1 76 ? -1.589 8.696 5.573 1.00 86.31 76 CYS A CA 1
ATOM 621 C C . CYS A 1 76 ? -1.627 8.482 4.053 1.00 86.31 76 CYS A C 1
ATOM 623 O O . CYS A 1 76 ? -0.926 7.610 3.543 1.00 86.31 76 CYS A O 1
ATOM 625 N N . ALA A 1 77 ? -2.397 9.293 3.322 1.00 86.56 77 ALA A N 1
ATOM 626 C CA . ALA A 1 77 ? -2.479 9.225 1.866 1.00 86.56 77 ALA A CA 1
ATOM 627 C C . ALA A 1 77 ? -1.132 9.549 1.195 1.00 86.56 77 ALA A C 1
ATOM 629 O O . ALA A 1 77 ? -0.730 8.856 0.258 1.00 86.56 77 ALA A O 1
ATOM 630 N N . LEU A 1 78 ? -0.404 10.553 1.697 1.00 88.69 78 LEU A N 1
ATOM 631 C CA . LEU A 1 78 ? 0.934 10.896 1.207 1.00 88.69 78 LEU A CA 1
ATOM 632 C C . LEU A 1 78 ? 1.939 9.771 1.468 1.00 88.69 78 LEU A C 1
ATOM 634 O O . LEU A 1 78 ? 2.661 9.383 0.547 1.00 88.69 78 LEU A O 1
ATOM 638 N N . LEU A 1 79 ? 1.953 9.205 2.680 1.00 88.44 79 LEU A N 1
ATOM 639 C CA . LEU A 1 79 ? 2.818 8.064 2.997 1.00 88.44 79 LEU A CA 1
ATOM 640 C C . LEU A 1 79 ? 2.499 6.864 2.105 1.00 88.44 79 LEU A C 1
ATOM 642 O O . LEU A 1 79 ? 3.411 6.277 1.530 1.00 88.44 79 LEU A O 1
ATOM 646 N N . PHE A 1 80 ? 1.217 6.534 1.945 1.00 87.06 80 PHE A N 1
ATOM 647 C CA . PHE A 1 80 ? 0.784 5.418 1.109 1.00 87.06 80 PHE A CA 1
ATOM 648 C C . PHE A 1 80 ? 1.180 5.610 -0.359 1.00 87.06 80 PHE A C 1
ATOM 650 O O . PHE A 1 80 ? 1.672 4.679 -0.996 1.00 87.06 80 PHE A O 1
ATOM 657 N N . THR A 1 81 ? 1.034 6.831 -0.881 1.00 86.81 81 THR A N 1
ATOM 658 C CA . THR A 1 81 ? 1.458 7.183 -2.243 1.00 86.81 81 THR A CA 1
ATOM 659 C C . THR A 1 81 ? 2.970 7.026 -2.400 1.00 86.81 81 THR A C 1
ATOM 661 O O . THR A 1 81 ? 3.425 6.380 -3.343 1.00 86.81 81 THR A O 1
ATOM 664 N N . 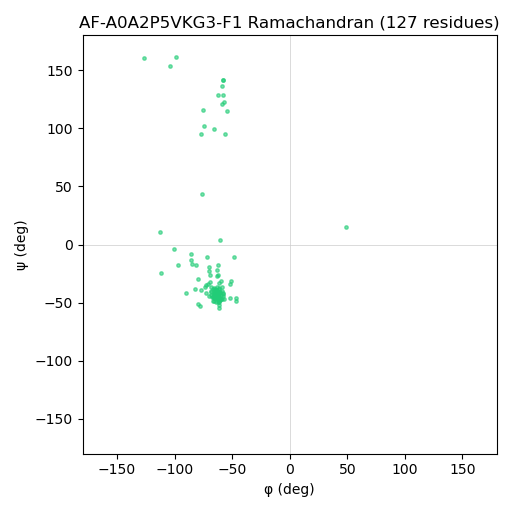GLY A 1 82 ? 3.753 7.536 -1.445 1.00 88.38 82 GLY A N 1
ATOM 665 C CA . GLY A 1 82 ? 5.206 7.364 -1.429 1.00 88.38 82 GLY A CA 1
ATOM 666 C C . GLY A 1 82 ? 5.621 5.892 -1.371 1.00 88.38 82 GLY A C 1
ATOM 667 O O . GLY A 1 82 ? 6.481 5.463 -2.138 1.00 88.38 82 GLY A O 1
ATOM 668 N N . SER A 1 83 ? 4.966 5.089 -0.528 1.00 86.81 83 SER A N 1
ATOM 669 C CA . SER A 1 83 ? 5.198 3.642 -0.453 1.00 86.81 83 SER A CA 1
ATOM 670 C C . SER A 1 83 ? 4.874 2.934 -1.768 1.00 86.81 83 SER A C 1
ATOM 672 O O . SER A 1 83 ? 5.646 2.077 -2.191 1.00 86.81 83 SER A O 1
ATOM 674 N N . ASN A 1 84 ? 3.776 3.301 -2.436 1.00 84.69 84 ASN A N 1
ATOM 675 C CA . ASN A 1 84 ? 3.399 2.725 -3.726 1.00 84.69 84 ASN A CA 1
ATOM 676 C C . ASN A 1 84 ? 4.459 3.019 -4.797 1.00 84.69 84 ASN A C 1
ATOM 678 O O . ASN A 1 84 ? 4.897 2.104 -5.487 1.00 84.69 84 ASN A O 1
ATOM 682 N N . ILE A 1 85 ? 4.942 4.263 -4.873 1.00 84.88 85 ILE A N 1
ATOM 683 C CA . ILE A 1 85 ? 5.999 4.657 -5.815 1.00 84.88 85 ILE A CA 1
ATOM 684 C C . ILE A 1 85 ? 7.297 3.891 -5.534 1.00 84.88 85 ILE A C 1
ATOM 686 O O . ILE A 1 85 ? 7.855 3.277 -6.443 1.00 84.88 85 ILE A O 1
ATOM 690 N N . CYS A 1 86 ? 7.749 3.863 -4.277 1.00 84.69 86 CYS A N 1
ATOM 691 C CA . CYS A 1 86 ? 8.945 3.115 -3.881 1.00 84.69 86 CYS A CA 1
ATOM 692 C C . CYS A 1 86 ? 8.828 1.617 -4.192 1.00 84.69 86 CYS A C 1
ATOM 694 O O . CYS A 1 86 ? 9.811 0.994 -4.593 1.00 84.69 86 CYS A O 1
ATOM 696 N N . PHE A 1 87 ? 7.636 1.042 -4.033 1.00 80.50 87 PHE A N 1
ATOM 697 C CA . PHE A 1 87 ? 7.378 -0.358 -4.348 1.00 80.50 87 PHE A CA 1
ATOM 698 C C . PHE A 1 87 ? 7.554 -0.650 -5.840 1.00 80.50 87 PHE A C 1
ATOM 700 O O . PHE A 1 87 ? 8.294 -1.570 -6.192 1.00 80.50 87 PHE A O 1
ATOM 707 N N . VAL A 1 88 ? 6.945 0.154 -6.717 1.00 79.69 88 VAL A N 1
ATOM 708 C CA . VAL A 1 88 ? 7.087 -0.049 -8.166 1.00 79.69 88 VAL A CA 1
ATOM 709 C C . VAL A 1 88 ? 8.545 0.161 -8.596 1.00 79.69 88 VAL A C 1
ATOM 711 O O . VAL A 1 88 ? 9.084 -0.688 -9.301 1.00 79.69 88 VAL A O 1
ATOM 714 N N . ILE A 1 89 ? 9.221 1.203 -8.093 1.00 80.88 89 ILE A N 1
ATOM 715 C CA . ILE A 1 89 ? 10.654 1.445 -8.357 1.00 80.88 89 ILE A CA 1
ATOM 716 C C . ILE A 1 89 ? 11.512 0.249 -7.919 1.00 80.88 89 ILE A C 1
ATOM 718 O O . ILE A 1 89 ? 12.431 -0.147 -8.635 1.00 80.88 89 ILE A O 1
ATOM 722 N N . SER A 1 90 ? 11.231 -0.346 -6.754 1.00 79.69 90 SER A N 1
ATOM 723 C CA . SER A 1 90 ? 11.978 -1.510 -6.265 1.00 79.69 90 SER A CA 1
ATOM 724 C C . SER A 1 90 ? 11.817 -2.716 -7.191 1.00 79.69 90 SER A C 1
ATOM 726 O O . SER A 1 90 ? 12.819 -3.359 -7.504 1.00 79.69 90 SER A O 1
ATOM 728 N N . ILE A 1 91 ? 10.599 -2.992 -7.669 1.00 74.06 91 ILE A N 1
ATOM 729 C CA . ILE A 1 91 ? 10.342 -4.095 -8.607 1.00 74.06 91 ILE A CA 1
ATOM 730 C C . ILE A 1 91 ? 11.050 -3.864 -9.945 1.00 74.06 91 ILE A C 1
ATOM 732 O O . ILE A 1 91 ? 11.567 -4.816 -10.524 1.00 74.06 91 ILE A O 1
ATOM 736 N N . THR A 1 92 ? 11.095 -2.624 -10.438 1.00 69.44 92 THR A N 1
ATOM 737 C CA . THR A 1 92 ? 11.706 -2.330 -11.742 1.00 69.44 92 THR A CA 1
ATOM 738 C C . THR A 1 92 ? 13.231 -2.253 -11.695 1.00 69.44 92 THR A C 1
ATOM 740 O O . THR A 1 92 ? 13.878 -2.559 -12.691 1.00 69.44 92 THR A O 1
ATOM 743 N N . HIS A 1 93 ? 13.825 -1.852 -10.566 1.00 72.25 93 HIS A N 1
ATOM 744 C CA . HIS A 1 93 ? 15.282 -1.715 -10.433 1.00 72.25 93 HIS A CA 1
ATOM 745 C C . HIS A 1 93 ? 15.986 -2.921 -9.796 1.00 72.25 93 HIS A C 1
ATOM 747 O O . HIS A 1 93 ? 17.206 -3.029 -9.917 1.00 72.25 93 HIS A O 1
ATOM 753 N N . THR A 1 94 ? 15.274 -3.816 -9.103 1.00 72.19 94 THR A N 1
ATOM 754 C CA . THR A 1 94 ? 15.889 -4.963 -8.412 1.00 72.19 94 THR A CA 1
ATOM 755 C C . THR A 1 94 ? 15.251 -6.291 -8.797 1.00 72.19 94 THR A C 1
ATOM 757 O O . THR A 1 94 ? 14.134 -6.353 -9.300 1.00 72.19 94 THR A O 1
ATOM 760 N N . MET A 1 95 ? 15.969 -7.392 -8.552 1.00 69.62 95 MET A N 1
ATOM 761 C CA . MET A 1 95 ? 15.395 -8.729 -8.684 1.00 69.62 95 MET A CA 1
ATOM 762 C C . MET A 1 95 ? 14.180 -8.848 -7.761 1.00 69.62 95 MET A C 1
ATOM 764 O O . MET A 1 95 ? 14.299 -8.611 -6.563 1.00 69.62 95 MET A O 1
ATOM 768 N N . VAL A 1 96 ? 13.042 -9.292 -8.298 1.00 64.44 96 VAL A N 1
ATOM 769 C CA . VAL A 1 96 ? 11.764 -9.416 -7.564 1.00 64.44 96 VAL A CA 1
ATOM 770 C C . VAL A 1 96 ? 11.894 -10.184 -6.244 1.00 64.44 96 VAL A C 1
ATOM 772 O O . VAL A 1 96 ? 11.209 -9.870 -5.275 1.00 64.44 96 VAL A O 1
ATOM 775 N N . ALA A 1 97 ? 12.816 -11.148 -6.173 1.00 69.31 97 ALA A N 1
ATOM 776 C CA . ALA A 1 97 ? 13.132 -11.862 -4.939 1.00 69.31 97 ALA A CA 1
ATOM 777 C C . ALA A 1 97 ? 13.596 -10.920 -3.813 1.00 69.31 97 ALA A C 1
ATOM 779 O O . ALA A 1 97 ? 13.148 -11.060 -2.680 1.00 69.31 97 ALA A O 1
ATOM 780 N N . ASN A 1 98 ? 14.430 -9.925 -4.122 1.00 75.31 98 ASN A N 1
ATOM 781 C CA . ASN A 1 98 ? 14.920 -8.959 -3.141 1.00 75.31 98 ASN A CA 1
ATOM 782 C C . ASN A 1 98 ? 13.785 -8.056 -2.652 1.00 75.31 98 ASN A C 1
ATOM 784 O O . ASN A 1 98 ? 13.676 -7.818 -1.451 1.00 75.31 98 ASN A O 1
ATOM 788 N N . THR A 1 99 ? 12.899 -7.612 -3.549 1.00 77.50 99 THR A N 1
ATOM 789 C CA . THR A 1 99 ? 11.707 -6.852 -3.153 1.00 77.50 99 THR A CA 1
ATOM 790 C C . THR A 1 99 ? 10.800 -7.682 -2.247 1.00 77.50 99 THR A C 1
ATOM 792 O O . THR A 1 99 ? 10.401 -7.194 -1.195 1.00 77.50 99 THR A O 1
ATOM 795 N N . LEU A 1 100 ? 10.524 -8.949 -2.582 1.00 76.81 100 LEU A N 1
ATOM 796 C CA . LEU A 1 100 ? 9.711 -9.834 -1.735 1.00 76.81 100 LEU A CA 1
ATOM 797 C C . LEU A 1 100 ? 10.341 -10.074 -0.356 1.00 76.81 100 LEU A C 1
ATOM 799 O O . LEU A 1 100 ? 9.621 -10.102 0.638 1.00 76.81 100 LEU A O 1
ATOM 803 N N . VAL A 1 101 ? 11.669 -10.209 -0.275 1.00 81.12 101 VAL A N 1
ATOM 804 C CA . VAL A 1 101 ? 12.385 -10.334 1.007 1.00 81.12 101 VAL A CA 1
ATOM 805 C C . VAL A 1 101 ? 12.233 -9.063 1.848 1.00 81.12 101 VAL A C 1
ATOM 807 O O . VAL A 1 101 ? 11.968 -9.152 3.045 1.00 81.12 101 VAL A O 1
ATOM 810 N N . ILE A 1 102 ? 12.332 -7.880 1.234 1.00 82.88 102 ILE A N 1
ATOM 811 C CA . ILE A 1 102 ? 12.088 -6.602 1.923 1.00 82.88 102 ILE A CA 1
ATOM 812 C C . ILE A 1 102 ? 10.627 -6.509 2.390 1.00 82.88 102 ILE A C 1
ATOM 814 O O . ILE A 1 102 ? 10.371 -6.110 3.526 1.00 82.88 102 ILE A O 1
ATOM 818 N N . LEU A 1 103 ? 9.663 -6.926 1.560 1.00 82.50 103 LEU A N 1
ATOM 819 C CA . LEU A 1 103 ? 8.245 -6.960 1.937 1.00 82.50 103 LEU A CA 1
ATOM 820 C C . LEU A 1 103 ? 7.983 -7.926 3.102 1.00 82.50 103 LEU A C 1
ATOM 822 O O . LEU A 1 103 ? 7.195 -7.618 3.993 1.00 82.50 103 LEU A O 1
ATOM 826 N N . ALA A 1 104 ? 8.681 -9.062 3.152 1.00 83.69 104 ALA A N 1
ATOM 827 C CA . ALA A 1 104 ? 8.584 -10.004 4.266 1.00 83.69 104 ALA A CA 1
ATOM 828 C C . ALA A 1 104 ? 9.062 -9.397 5.602 1.00 83.69 104 ALA A C 1
ATOM 830 O O . ALA A 1 104 ? 8.635 -9.846 6.665 1.00 83.69 104 ALA A O 1
ATOM 831 N N . ALA A 1 105 ? 9.883 -8.340 5.566 1.00 86.44 105 ALA A N 1
ATOM 832 C CA . ALA A 1 105 ? 10.294 -7.576 6.744 1.00 86.44 105 ALA A CA 1
ATOM 833 C C . ALA A 1 105 ? 9.307 -6.452 7.137 1.00 86.44 105 ALA A C 1
ATOM 835 O O . ALA A 1 105 ? 9.439 -5.874 8.218 1.00 86.44 105 ALA A O 1
ATOM 836 N N . MET A 1 106 ? 8.286 -6.149 6.324 1.00 86.56 106 MET A N 1
ATOM 837 C CA . MET A 1 106 ? 7.248 -5.161 6.660 1.00 86.56 106 MET A CA 1
ATOM 838 C C . MET A 1 106 ? 6.582 -5.371 8.029 1.00 86.56 106 MET A C 1
ATOM 840 O O . MET A 1 106 ? 6.461 -4.379 8.744 1.00 86.56 106 MET A O 1
ATOM 844 N N . PRO A 1 107 ? 6.161 -6.585 8.451 1.00 84.38 107 PRO A N 1
ATOM 845 C CA . PRO A 1 107 ? 5.569 -6.779 9.778 1.00 84.38 107 PRO A CA 1
ATOM 846 C C . PRO A 1 107 ? 6.530 -6.418 10.918 1.00 84.38 107 PRO A C 1
ATOM 848 O O . PRO A 1 107 ? 6.096 -5.883 11.936 1.00 84.38 107 PRO A O 1
ATOM 851 N N . PHE A 1 108 ? 7.835 -6.637 10.738 1.00 86.06 108 PHE A N 1
ATOM 852 C CA . PHE A 1 108 ? 8.846 -6.217 11.706 1.00 86.06 108 PHE A CA 1
ATOM 853 C C . PHE A 1 108 ? 8.933 -4.687 11.788 1.00 86.06 108 PHE A C 1
ATOM 855 O O . PHE A 1 108 ? 8.901 -4.116 12.879 1.00 86.06 108 PHE A O 1
ATOM 862 N N . MET A 1 109 ? 8.946 -4.008 10.637 1.00 85.06 109 MET A N 1
ATOM 863 C CA . MET A 1 109 ? 8.929 -2.543 10.592 1.00 85.06 109 MET A CA 1
ATOM 864 C C . MET A 1 109 ? 7.632 -1.964 11.175 1.00 85.06 109 MET A C 1
ATOM 866 O O . MET A 1 109 ? 7.670 -0.980 11.911 1.00 85.06 109 MET A O 1
ATOM 870 N N . ALA A 1 110 ? 6.492 -2.604 10.911 1.00 85.19 110 ALA A N 1
ATOM 871 C CA . ALA A 1 110 ? 5.203 -2.238 11.484 1.00 85.19 110 ALA A CA 1
ATOM 872 C C . ALA A 1 110 ? 5.197 -2.394 13.013 1.00 85.19 110 ALA A C 1
ATOM 874 O O . ALA A 1 110 ? 4.687 -1.515 13.704 1.00 85.19 110 ALA A O 1
ATOM 875 N N . ALA A 1 111 ? 5.811 -3.452 13.555 1.00 84.62 111 ALA A N 1
ATOM 876 C CA . ALA A 1 111 ? 5.954 -3.642 14.998 1.00 84.62 111 ALA A CA 1
ATOM 877 C C . ALA A 1 111 ? 6.817 -2.542 15.640 1.00 84.62 111 ALA A C 1
ATOM 879 O O . ALA A 1 111 ? 6.437 -1.982 16.669 1.00 84.62 111 ALA A O 1
ATOM 880 N N . ILE A 1 112 ? 7.936 -2.173 15.006 1.00 85.56 112 ILE A N 1
ATOM 881 C CA . ILE A 1 112 ? 8.779 -1.056 15.459 1.00 85.56 112 ILE A CA 1
ATOM 882 C C . ILE A 1 112 ? 7.992 0.257 15.432 1.00 85.56 112 ILE A C 1
ATOM 884 O O . ILE A 1 112 ? 7.970 0.984 16.426 1.00 85.56 112 ILE A O 1
ATOM 888 N N . MET A 1 113 ? 7.312 0.554 14.322 1.00 83.00 113 MET A N 1
ATOM 889 C CA . MET A 1 113 ? 6.492 1.761 14.200 1.00 83.00 113 MET A CA 1
ATOM 890 C C . MET A 1 113 ? 5.353 1.788 15.224 1.00 83.00 113 MET A C 1
ATOM 892 O O . MET A 1 113 ? 5.085 2.845 15.786 1.00 83.00 113 MET A O 1
ATOM 896 N N . ALA A 1 114 ? 4.726 0.647 15.523 1.00 82.12 114 ALA A N 1
ATOM 897 C CA . ALA A 1 114 ? 3.697 0.547 16.553 1.00 82.12 114 ALA A CA 1
ATOM 898 C C . ALA A 1 114 ? 4.254 0.898 17.942 1.00 82.12 114 ALA A C 1
ATOM 900 O O . ALA A 1 114 ? 3.645 1.691 18.659 1.00 82.12 114 ALA A O 1
ATOM 901 N N . ILE A 1 115 ? 5.438 0.390 18.298 1.00 82.19 115 ILE A N 1
ATOM 902 C CA . ILE A 1 115 ? 6.104 0.716 19.570 1.00 82.19 115 ILE A CA 1
ATOM 903 C C . ILE A 1 115 ? 6.439 2.214 19.646 1.00 82.19 115 ILE A C 1
ATOM 905 O O . ILE A 1 115 ? 6.162 2.862 20.657 1.00 82.19 115 ILE A O 1
ATOM 909 N N . VAL A 1 116 ? 7.011 2.774 18.576 1.00 82.44 116 VAL A N 1
ATOM 910 C CA . VAL A 1 116 ? 7.466 4.173 18.539 1.00 82.44 116 VAL A CA 1
ATOM 911 C C . VAL A 1 116 ? 6.292 5.158 18.529 1.00 82.44 116 VAL A C 1
ATOM 913 O O . VAL A 1 116 ? 6.327 6.151 19.254 1.00 82.44 116 VAL A O 1
ATOM 916 N N . LEU A 1 117 ? 5.255 4.896 17.727 1.00 74.06 117 LEU A N 1
ATOM 917 C CA . LEU A 1 117 ? 4.168 5.843 17.467 1.00 74.06 117 LEU A CA 1
ATOM 918 C C . LEU A 1 117 ? 3.006 5.711 18.458 1.00 74.06 117 LEU A C 1
ATOM 920 O O . LEU A 1 117 ? 2.482 6.727 18.908 1.00 74.06 117 LEU A O 1
ATOM 924 N N . MET A 1 118 ? 2.597 4.485 18.816 1.00 68.69 118 MET A N 1
ATOM 925 C CA . MET A 1 118 ? 1.466 4.303 19.736 1.00 68.69 118 MET A CA 1
ATOM 926 C C . MET A 1 118 ? 1.857 4.460 21.203 1.00 68.69 118 MET A C 1
ATOM 928 O O . MET A 1 118 ? 0.959 4.658 22.019 1.00 68.69 118 MET A O 1
ATOM 932 N N . ARG A 1 119 ? 3.150 4.377 21.567 1.00 59.44 119 ARG A N 1
ATOM 933 C CA . ARG A 1 119 ? 3.639 4.496 22.960 1.00 59.44 119 ARG A CA 1
ATOM 934 C C . ARG A 1 119 ? 2.874 3.623 23.976 1.00 59.44 119 ARG A C 1
ATOM 936 O O . ARG A 1 119 ? 2.983 3.830 25.182 1.00 59.44 119 ARG A O 1
ATOM 943 N N . GLN A 1 120 ? 2.094 2.646 23.509 1.00 50.97 120 GLN A N 1
ATOM 944 C CA . GLN A 1 120 ? 1.434 1.676 24.359 1.00 50.97 120 GLN A CA 1
ATOM 945 C C . GLN A 1 120 ? 2.516 0.704 24.793 1.00 50.97 120 GLN A C 1
ATOM 947 O O . GLN A 1 120 ? 3.109 0.014 23.967 1.00 50.97 120 GLN A O 1
ATOM 952 N N . ASN A 1 121 ? 2.790 0.685 26.094 1.00 52.88 121 ASN A N 1
ATOM 953 C CA . ASN A 1 121 ? 3.585 -0.352 26.728 1.00 52.88 121 ASN A CA 1
ATOM 954 C C . ASN A 1 121 ? 2.924 -1.697 26.412 1.00 52.88 121 ASN A C 1
ATOM 956 O O . ASN A 1 121 ? 1.971 -2.087 27.088 1.00 52.88 121 ASN A O 1
ATOM 960 N N . LEU A 1 122 ? 3.387 -2.389 25.367 1.00 51.59 122 LEU A N 1
ATOM 961 C CA . LEU A 1 122 ? 2.972 -3.762 25.131 1.00 51.59 122 LEU A CA 1
ATOM 962 C C . LEU A 1 122 ? 3.372 -4.561 26.381 1.00 51.59 122 LEU A C 1
ATOM 964 O O . LEU A 1 122 ? 4.555 -4.570 26.735 1.00 51.59 122 LEU A O 1
ATOM 968 N N . PRO A 1 123 ? 2.424 -5.201 27.088 1.00 51.62 123 PRO A N 1
ATOM 969 C CA . PRO A 1 123 ? 2.766 -6.023 28.236 1.00 51.62 123 PRO A CA 1
ATOM 970 C C . PRO A 1 123 ? 3.723 -7.135 27.785 1.00 51.62 123 PRO A C 1
ATOM 972 O O . PRO A 1 123 ? 3.504 -7.774 26.757 1.00 51.62 123 PRO A O 1
ATOM 975 N N . LEU A 1 124 ? 4.770 -7.381 28.583 1.00 54.62 124 LEU A N 1
ATOM 976 C CA . LEU A 1 124 ? 5.879 -8.333 28.359 1.00 54.62 124 LEU A CA 1
ATOM 977 C C . LEU A 1 124 ? 5.466 -9.760 27.942 1.00 54.62 124 LEU A C 1
ATOM 979 O O . LEU A 1 124 ? 6.305 -10.554 27.528 1.00 54.62 124 LEU A O 1
ATOM 983 N N . ARG A 1 125 ? 4.177 -10.093 28.020 1.00 54.97 125 ARG A N 1
ATOM 984 C CA . ARG A 1 125 ? 3.614 -11.392 27.652 1.00 54.97 125 ARG A CA 1
ATOM 985 C C . ARG A 1 125 ? 3.630 -11.669 26.140 1.00 54.97 125 ARG A C 1
ATOM 987 O O . ARG A 1 125 ? 3.549 -12.832 25.772 1.00 54.97 125 ARG A O 1
ATOM 994 N N . THR A 1 126 ? 3.762 -10.647 25.289 1.00 57.38 126 THR A N 1
ATOM 995 C CA . THR A 1 126 ? 3.813 -10.800 23.816 1.00 57.38 126 THR A CA 1
ATOM 996 C C . THR A 1 126 ? 5.216 -11.120 23.284 1.00 57.38 126 THR A C 1
ATOM 998 O O . THR A 1 126 ? 5.346 -11.589 22.165 1.00 57.38 126 THR A O 1
ATOM 1001 N N . TRP A 1 127 ? 6.275 -10.895 24.067 1.00 53.53 127 TRP A N 1
ATOM 1002 C CA . TRP A 1 127 ? 7.656 -11.166 23.633 1.00 53.53 127 TRP A CA 1
ATOM 1003 C C . TRP A 1 127 ? 8.115 -12.615 23.868 1.00 53.53 127 TRP A C 1
ATOM 1005 O O . TRP A 1 127 ? 9.158 -13.009 23.358 1.00 53.53 127 TRP A O 1
ATOM 1015 N N . LEU A 1 128 ? 7.371 -13.395 24.658 1.00 49.47 128 LEU A N 1
ATOM 1016 C CA . LEU A 1 128 ? 7.760 -14.738 25.118 1.00 49.47 128 LEU A CA 1
ATOM 1017 C C . LEU A 1 128 ? 6.890 -15.871 24.544 1.00 49.47 128 LEU A C 1
ATOM 1019 O O . LEU A 1 128 ? 6.974 -16.998 25.028 1.00 49.47 128 LEU A O 1
AT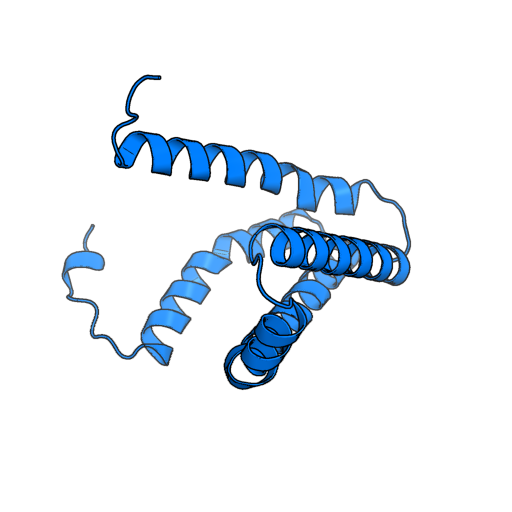OM 1023 N N . THR A 1 129 ? 6.037 -15.600 23.554 1.00 46.25 129 THR A N 1
ATOM 1024 C CA . THR A 1 129 ? 5.285 -16.628 22.808 1.00 46.25 129 THR A CA 1
ATOM 1025 C C . THR A 1 129 ? 5.544 -16.452 21.326 1.00 46.25 129 THR A C 1
ATOM 1027 O O . THR A 1 129 ? 5.831 -17.474 20.672 1.00 46.25 129 THR A O 1
#